Protein AF-A0A8R2JMN4-F1 (afdb_monomer)

Sequence (137 aa):
MKNRAFHGGIKRSPYQAMFGSDIKIGLSTYILPPETINNISSEEDLENVLQNIGGKSEESSSADANQDEEIHKICESCGNNIQAILNKDDNQHHICNLCAKESMVKSQRDLSIKALQHQAENVKFSHNTMAKVTLAG

Solvent-accessible surface area (backbone atoms only — not comparable to full-atom values): 8783 Å² total; per-residue (Å²): 111,84,52,70,41,76,35,82,89,79,74,38,22,58,43,32,71,76,68,76,43,82,85,70,62,66,65,83,59,42,97,54,55,70,75,59,59,76,69,46,87,51,72,67,47,46,51,54,51,52,60,73,71,52,90,66,82,72,70,85,72,78,88,73,96,70,96,68,83,83,66,81,40,59,14,79,84,76,67,47,78,34,93,64,86,82,72,95,67,93,82,69,82,52,59,38,75,64,60,52,50,51,52,53,52,51,52,55,49,53,52,52,52,52,52,52,51,54,52,53,51,51,51,54,51,51,52,56,52,53,58,55,58,71,75,75,118

Secondary structure (DSSP, 8-state):
-TTTS-BTTTTB-HHHHHHSS----SGGGTT--HHHHHT--SHHHHHHHHHHH-S---S-------------EEPTTT--EE--PPPS-TT-----HHHHHHHHHHHHHHHHHHHHHHHHHHHHHHHHHHHHHHT--

pLDDT: mean 75.83, std 17.76, range [34.47, 97.12]

Nearest PDB structures (foldseek):
  7rro-assembly1_j  TM=2.919E-01  e=6.135E+00  Bos taurus
  4fk5-assembly1_E  TM=2.502E-01  e=5.708E+00  Saccharomyces cerevisiae S288C
  3mhs-assembly1_E  TM=2.440E-01  e=7.618E+00  Saccharomyces cerevisiae
  4fjc-assembly1_D  TM=2.448E-01  e=8.801E+00  Saccharomyces cerevisiae S288C

Organism: Acyrthosiphon pisum (NCBI:txid7029)

Radius of gyration: 28.28 Å; Cα contacts (8 Å, |Δi|>4): 76; chains: 1; bounding box: 74×32×74 Å

Structure (mmCIF, N/CA/C/O backbone):
data_AF-A0A8R2JMN4-F1
#
_entry.id   AF-A0A8R2JMN4-F1
#
loop_
_atom_site.group_PDB
_atom_site.id
_atom_site.type_symbol
_atom_site.label_atom_id
_atom_site.label_alt_id
_atom_site.label_comp_id
_atom_site.label_asym_id
_atom_site.label_entity_id
_atom_site.label_seq_id
_atom_site.pdbx_PDB_ins_code
_atom_site.Cartn_x
_atom_site.Cartn_y
_atom_site.Cartn_z
_atom_site.occupancy
_atom_site.B_iso_or_equiv
_atom_site.auth_seq_id
_atom_site.auth_comp_id
_atom_site.auth_asym_id
_atom_site.auth_atom_id
_atom_site.pdbx_PDB_model_num
ATOM 1 N N . MET A 1 1 ? -15.840 1.500 -8.586 1.00 65.81 1 MET A N 1
ATOM 2 C CA . MET A 1 1 ? -14.768 1.884 -7.636 1.00 65.81 1 MET A CA 1
ATOM 3 C C . MET A 1 1 ? -13.519 1.056 -7.950 1.00 65.81 1 MET A C 1
ATOM 5 O O . MET A 1 1 ? -13.612 -0.163 -7.921 1.00 65.81 1 MET A O 1
ATOM 9 N N . LYS A 1 2 ? -12.394 1.681 -8.333 1.00 81.62 2 LYS A N 1
ATOM 10 C CA . LYS A 1 2 ? -11.261 0.986 -8.991 1.00 81.62 2 LYS A CA 1
ATOM 11 C C . LYS A 1 2 ? -10.488 0.015 -8.079 1.00 81.62 2 LYS A C 1
ATOM 13 O O . LYS A 1 2 ? -10.106 -1.050 -8.538 1.00 81.62 2 LYS A O 1
ATOM 18 N N . ASN A 1 3 ? -10.355 0.317 -6.785 1.00 88.69 3 ASN A N 1
ATOM 19 C CA . ASN A 1 3 ? -9.593 -0.527 -5.843 1.00 88.69 3 ASN A CA 1
ATOM 20 C C . ASN A 1 3 ? -10.421 -1.646 -5.200 1.00 88.69 3 ASN A C 1
ATOM 22 O O . ASN A 1 3 ? -9.876 -2.513 -4.525 1.00 88.69 3 ASN A O 1
ATOM 26 N N . ARG A 1 4 ? -11.739 -1.614 -5.413 1.00 85.88 4 ARG A N 1
ATOM 27 C CA . ARG A 1 4 ? -12.711 -2.538 -4.823 1.00 85.88 4 ARG A CA 1
ATOM 28 C C . ARG A 1 4 ? -13.088 -3.683 -5.754 1.00 85.88 4 ARG A C 1
ATOM 30 O O . ARG A 1 4 ? -13.527 -4.729 -5.295 1.00 85.88 4 ARG A O 1
ATOM 37 N N . ALA A 1 5 ? -12.976 -3.452 -7.060 1.00 91.00 5 ALA A N 1
ATOM 38 C CA . ALA A 1 5 ? -13.406 -4.406 -8.065 1.00 91.00 5 ALA A CA 1
ATOM 39 C C . ALA A 1 5 ? -12.545 -5.671 -8.017 1.00 91.00 5 ALA A C 1
ATOM 41 O O . ALA A 1 5 ? -11.325 -5.597 -7.857 1.00 91.00 5 ALA A O 1
ATOM 42 N N . PHE A 1 6 ? -13.187 -6.822 -8.195 1.00 92.62 6 PHE A N 1
ATOM 43 C CA . PHE A 1 6 ? -12.478 -8.076 -8.378 1.00 92.62 6 PHE A CA 1
ATOM 44 C C . PHE A 1 6 ? -11.687 -8.027 -9.684 1.00 92.62 6 PHE A C 1
ATOM 46 O O . PHE A 1 6 ? -12.243 -7.755 -10.749 1.00 92.62 6 PHE A O 1
ATOM 53 N N . HIS A 1 7 ? -10.389 -8.299 -9.605 1.00 94.75 7 HIS A N 1
ATOM 54 C CA . HIS A 1 7 ? -9.531 -8.350 -10.774 1.00 94.75 7 HIS A CA 1
ATOM 55 C C . HIS A 1 7 ? -9.239 -9.811 -11.133 1.00 94.75 7 HIS A C 1
ATOM 57 O O . HIS A 1 7 ? -8.510 -10.502 -10.421 1.00 94.75 7 HIS A O 1
ATOM 63 N N . GLY A 1 8 ? -9.744 -10.263 -12.287 1.00 94.88 8 GLY A N 1
ATOM 64 C CA . GLY A 1 8 ? -9.676 -11.667 -12.722 1.00 94.88 8 GLY A CA 1
ATOM 65 C C . GLY A 1 8 ? -8.269 -12.277 -12.728 1.00 94.88 8 GLY A C 1
ATOM 66 O O . GLY A 1 8 ? -8.099 -13.406 -12.284 1.00 94.88 8 GLY A O 1
ATOM 67 N N . GLY A 1 9 ? -7.248 -11.516 -13.147 1.00 95.62 9 GLY A N 1
ATOM 68 C CA . GLY A 1 9 ? -5.854 -11.989 -13.170 1.00 95.62 9 GLY A CA 1
ATOM 69 C C . GLY A 1 9 ? -5.262 -12.309 -11.788 1.00 95.62 9 GLY A C 1
ATOM 70 O O . GLY A 1 9 ? -4.734 -13.395 -11.584 1.00 95.62 9 GLY A O 1
ATOM 71 N N . ILE A 1 10 ? -5.384 -11.395 -10.819 1.00 93.38 10 ILE A N 1
ATOM 72 C CA . ILE A 1 10 ? -4.861 -11.571 -9.448 1.00 93.38 10 ILE A CA 1
ATOM 73 C C . ILE A 1 10 ? -5.829 -12.317 -8.512 1.00 93.38 10 ILE A C 1
ATOM 75 O O . ILE A 1 10 ? -5.489 -12.579 -7.359 1.00 93.38 10 ILE A O 1
ATOM 79 N N . LYS A 1 11 ? -7.035 -12.648 -8.994 1.00 94.69 11 LYS A N 1
ATOM 80 C CA . LYS A 1 11 ? -8.118 -13.320 -8.254 1.00 94.69 11 LYS A CA 1
ATOM 81 C C . LYS A 1 11 ? -8.470 -12.671 -6.906 1.00 94.69 11 LYS A C 1
ATOM 83 O O . LYS A 1 11 ? -8.866 -13.356 -5.970 1.00 94.69 11 LYS A O 1
ATOM 88 N N . ARG A 1 12 ? -8.299 -11.354 -6.797 1.00 94.50 12 ARG A N 1
ATOM 89 C CA . ARG A 1 12 ? -8.619 -10.540 -5.613 1.00 94.50 12 ARG A CA 1
ATOM 90 C C . ARG A 1 12 ? -8.807 -9.079 -6.018 1.00 94.50 12 ARG A C 1
ATOM 92 O O . ARG A 1 12 ? -8.588 -8.733 -7.183 1.00 94.50 12 ARG A O 1
ATOM 99 N N . SER A 1 13 ? -9.226 -8.220 -5.093 1.00 93.12 13 SER A N 1
ATOM 100 C CA . SER A 1 13 ? -9.265 -6.775 -5.364 1.00 93.12 13 SER A CA 1
ATOM 101 C C . SER A 1 13 ? -7.854 -6.164 -5.312 1.00 93.12 13 SER A C 1
ATOM 103 O O . SER A 1 13 ? -7.007 -6.663 -4.565 1.00 93.12 13 SER A O 1
ATOM 105 N N . PRO A 1 14 ? -7.567 -5.077 -6.058 1.00 94.44 14 PRO A N 1
ATOM 106 C CA . PRO A 1 14 ? -6.298 -4.360 -5.927 1.00 94.44 14 PRO A CA 1
ATOM 107 C C . PRO A 1 14 ? -5.989 -3.939 -4.483 1.00 94.44 14 PRO A C 1
ATOM 109 O O . PRO A 1 14 ? -4.841 -4.034 -4.059 1.00 94.44 14 PRO A O 1
ATOM 112 N N . TYR A 1 15 ? -7.011 -3.555 -3.705 1.00 93.19 15 TYR A N 1
ATOM 113 C CA . TYR A 1 15 ? -6.861 -3.272 -2.275 1.00 93.19 15 TYR A CA 1
ATOM 114 C C . TYR A 1 15 ? -6.341 -4.497 -1.514 1.00 93.19 15 TYR A C 1
ATOM 116 O O . TYR A 1 15 ? -5.303 -4.434 -0.864 1.00 93.19 15 TYR A O 1
ATOM 124 N N . GLN A 1 16 ? -7.011 -5.638 -1.661 1.00 93.31 16 GLN A N 1
ATOM 125 C CA . GLN A 1 16 ? -6.631 -6.872 -0.975 1.00 93.31 16 GLN A CA 1
ATOM 126 C C . GLN A 1 16 ? -5.244 -7.375 -1.399 1.00 93.31 16 GLN A C 1
ATOM 128 O O . GLN A 1 16 ? -4.527 -7.969 -0.600 1.00 93.31 16 GLN A O 1
ATOM 133 N N . ALA A 1 17 ? -4.825 -7.117 -2.640 1.00 94.25 17 ALA A N 1
ATOM 134 C CA . ALA A 1 17 ? -3.470 -7.424 -3.087 1.00 94.25 17 ALA A CA 1
ATOM 135 C C . ALA A 1 17 ? -2.397 -6.556 -2.415 1.00 94.25 17 ALA A C 1
ATOM 137 O O . ALA A 1 17 ? -1.315 -7.064 -2.140 1.00 94.25 17 ALA A O 1
ATOM 138 N N . MET A 1 18 ? -2.686 -5.278 -2.156 1.00 94.12 18 MET A N 1
ATOM 139 C CA . MET A 1 18 ? -1.756 -4.366 -1.482 1.00 94.12 18 MET A CA 1
ATOM 140 C C . MET A 1 18 ? -1.719 -4.562 0.035 1.00 94.12 18 MET A C 1
ATOM 142 O O . MET A 1 18 ? -0.643 -4.519 0.620 1.00 94.12 18 MET A O 1
ATOM 146 N N . PHE A 1 19 ? -2.881 -4.749 0.663 1.00 91.81 19 PHE A N 1
ATOM 147 C CA . PHE A 1 19 ? -3.035 -4.678 2.121 1.00 91.81 19 PHE A CA 1
ATOM 148 C C . PHE A 1 19 ? -3.293 -6.034 2.788 1.00 91.81 19 PHE A C 1
ATOM 150 O O . PHE A 1 19 ? -3.394 -6.101 4.009 1.00 91.81 19 PHE A O 1
ATOM 157 N N . GLY A 1 20 ? -3.448 -7.114 2.015 1.00 90.50 20 GLY A N 1
ATOM 158 C CA . GLY A 1 20 ? -3.640 -8.469 2.548 1.00 90.50 20 GLY A CA 1
ATOM 159 C C . GLY A 1 20 ? -4.975 -8.711 3.263 1.00 90.50 20 GLY A C 1
ATOM 160 O O . GLY A 1 20 ? -5.184 -9.795 3.794 1.00 90.50 20 GLY A O 1
ATOM 161 N N . SER A 1 21 ? -5.886 -7.738 3.263 1.00 88.81 21 SER A N 1
ATOM 162 C CA . SER A 1 21 ? -7.184 -7.797 3.938 1.00 88.81 21 SER A CA 1
ATOM 163 C C . SER A 1 21 ? -8.294 -7.234 3.055 1.00 88.81 21 SER A C 1
ATOM 165 O O . SER A 1 21 ? -8.041 -6.499 2.092 1.00 88.81 21 SER A O 1
ATOM 167 N N . ASP A 1 22 ? -9.536 -7.608 3.359 1.00 84.50 22 ASP A N 1
ATOM 168 C CA . ASP A 1 22 ? -10.695 -7.034 2.688 1.00 84.50 22 ASP A CA 1
ATOM 169 C C . ASP A 1 22 ? -10.860 -5.560 3.055 1.00 84.50 22 ASP A C 1
ATOM 171 O O . ASP A 1 22 ? -10.537 -5.105 4.154 1.00 84.50 22 ASP A O 1
ATOM 175 N N . ILE A 1 23 ? -11.372 -4.792 2.100 1.00 84.25 23 ILE A N 1
ATOM 176 C CA . ILE A 1 23 ? -11.548 -3.357 2.273 1.00 84.25 23 ILE A CA 1
ATOM 177 C C . ILE A 1 23 ? -12.634 -3.050 3.309 1.00 84.25 23 ILE A C 1
ATOM 179 O O . ILE A 1 23 ? -13.812 -3.353 3.106 1.00 84.25 23 ILE A O 1
ATOM 183 N N . LYS A 1 24 ? -12.240 -2.377 4.391 1.00 84.31 24 LYS A N 1
ATOM 184 C CA . LYS A 1 24 ? -13.151 -1.832 5.402 1.00 84.31 24 LYS A CA 1
ATOM 185 C C . LYS A 1 24 ? -13.690 -0.486 4.899 1.00 84.31 24 LYS A C 1
ATOM 187 O O . LYS A 1 24 ? -12.927 0.457 4.704 1.00 84.31 24 LYS A O 1
ATOM 192 N N . ILE A 1 25 ? -14.987 -0.410 4.600 1.00 78.25 25 ILE A N 1
ATOM 193 C CA . ILE A 1 25 ? -15.689 0.812 4.184 1.00 78.25 25 ILE A CA 1
ATOM 194 C C . ILE A 1 25 ? -16.680 1.248 5.257 1.00 78.25 25 ILE A C 1
ATOM 196 O O . ILE A 1 25 ? -17.723 0.621 5.439 1.00 78.25 25 ILE A O 1
ATOM 200 N N . GLY A 1 26 ? -16.373 2.372 5.902 1.00 79.19 26 GLY A N 1
ATOM 201 C CA . GLY A 1 26 ? -17.219 2.964 6.935 1.00 79.19 26 GLY A CA 1
ATOM 202 C C . GLY A 1 26 ? -17.331 2.099 8.194 1.00 79.19 26 GLY A C 1
ATOM 203 O O . GLY A 1 26 ? -16.808 0.984 8.263 1.00 79.19 26 GLY A O 1
ATOM 204 N N . LEU A 1 27 ? -18.057 2.615 9.188 1.00 76.81 27 LEU A N 1
ATOM 205 C CA . LEU A 1 27 ? -18.257 1.945 10.478 1.00 76.81 27 LEU A CA 1
ATOM 206 C C . LEU A 1 27 ? -19.029 0.621 10.348 1.00 76.81 27 LEU A C 1
ATOM 208 O O . LEU A 1 27 ? -18.823 -0.283 11.146 1.00 76.81 27 LEU A O 1
ATOM 212 N N . SER A 1 28 ? -19.847 0.462 9.300 1.00 69.88 28 SER A N 1
ATOM 213 C CA . SER A 1 28 ? -20.650 -0.748 9.043 1.00 69.88 28 SER A CA 1
ATOM 214 C C . SER A 1 28 ? -19.834 -1.988 8.686 1.00 69.88 28 SER A C 1
ATOM 216 O O . SER A 1 28 ? -20.346 -3.099 8.726 1.00 69.88 28 SER A O 1
ATOM 218 N N . THR A 1 29 ? -18.584 -1.803 8.262 1.00 67.31 29 THR A N 1
ATOM 219 C CA . THR A 1 29 ? -17.644 -2.909 7.989 1.00 67.31 29 THR A CA 1
ATOM 220 C C . THR A 1 29 ? -16.636 -3.108 9.117 1.00 67.31 29 THR A C 1
ATOM 222 O O . THR A 1 29 ? -15.735 -3.939 9.011 1.00 67.31 29 THR A O 1
ATOM 225 N N . TYR A 1 30 ? -16.756 -2.301 10.168 1.00 68.25 30 TYR A N 1
ATOM 226 C CA . TYR A 1 30 ? -15.968 -2.398 11.379 1.00 68.25 30 TYR A CA 1
ATOM 227 C C . TYR A 1 30 ? -16.740 -3.223 12.424 1.00 68.25 30 TYR A C 1
ATOM 229 O O . TYR A 1 30 ? -17.884 -3.605 12.199 1.00 68.25 30 TYR A O 1
ATOM 237 N N . ILE A 1 31 ? -16.117 -3.516 13.565 1.00 69.88 31 ILE A N 1
ATOM 238 C CA . ILE A 1 31 ? -16.604 -4.456 14.599 1.00 69.88 31 ILE A CA 1
ATOM 239 C C . ILE A 1 31 ? -17.889 -3.956 15.316 1.00 69.88 31 ILE A C 1
ATOM 241 O O . ILE A 1 31 ? -18.418 -4.622 16.201 1.00 69.88 31 ILE A O 1
ATOM 245 N N . LEU A 1 32 ? -18.431 -2.792 14.939 1.00 76.00 32 LEU A N 1
ATOM 246 C CA . LEU A 1 32 ? -19.563 -2.174 15.627 1.00 76.00 32 LEU A CA 1
ATOM 247 C C . LEU A 1 32 ? -20.905 -2.768 15.178 1.00 76.00 32 LEU A C 1
ATOM 249 O O . LEU A 1 32 ? -21.187 -2.808 13.976 1.00 76.00 32 LEU A O 1
ATOM 253 N N . PRO A 1 33 ? -21.779 -3.160 16.122 1.00 77.50 33 PRO A N 1
ATOM 254 C CA . PRO A 1 33 ? -23.157 -3.508 15.811 1.00 77.50 33 PRO A CA 1
ATOM 255 C C . PRO A 1 33 ? -23.884 -2.348 15.102 1.00 77.50 33 PRO A C 1
ATOM 257 O O . PRO A 1 33 ? -23.681 -1.187 15.471 1.00 77.50 33 PRO A O 1
ATOM 260 N N . PRO A 1 34 ? -24.782 -2.626 14.136 1.00 76.38 34 PRO A N 1
ATOM 261 C CA . PRO A 1 34 ? -25.531 -1.590 13.415 1.00 76.38 34 PRO A CA 1
ATOM 262 C C . PRO A 1 34 ? -26.299 -0.631 14.333 1.00 76.38 34 PRO A C 1
ATOM 264 O O . PRO A 1 34 ? -26.326 0.573 14.091 1.00 76.38 34 PRO A O 1
ATOM 267 N N . GLU A 1 35 ? -26.859 -1.155 15.425 1.00 78.19 35 GLU A N 1
ATOM 268 C CA . GLU A 1 35 ? -27.571 -0.366 16.437 1.00 78.19 35 GLU A CA 1
ATOM 269 C C . GLU A 1 35 ? -26.663 0.660 17.120 1.00 78.19 35 GLU A C 1
ATOM 271 O O . GLU A 1 35 ? -27.093 1.761 17.448 1.00 78.19 35 GLU A O 1
ATOM 276 N N . THR A 1 36 ? -25.383 0.339 17.308 1.00 78.88 36 THR A N 1
ATOM 277 C CA . THR A 1 36 ? -24.412 1.263 17.897 1.00 78.88 36 THR A CA 1
ATOM 278 C C . THR A 1 36 ? -24.045 2.367 16.911 1.00 78.88 36 THR A C 1
ATOM 280 O O . THR A 1 36 ? -23.936 3.518 17.309 1.00 78.88 36 THR A O 1
ATOM 283 N N . ILE A 1 37 ? -23.933 2.046 15.617 1.00 83.62 37 ILE A N 1
ATOM 284 C CA . ILE A 1 37 ? -23.606 3.016 14.559 1.00 83.62 37 ILE A CA 1
ATOM 285 C C . ILE A 1 37 ? -24.691 4.089 14.435 1.00 83.62 37 ILE A C 1
ATOM 287 O O . ILE A 1 37 ? -24.370 5.263 14.278 1.00 83.62 37 ILE A O 1
ATOM 291 N N . ASN A 1 38 ? -25.965 3.704 14.549 1.00 83.88 38 ASN A N 1
ATOM 292 C CA . ASN A 1 38 ? -27.091 4.640 14.462 1.00 83.88 38 ASN A CA 1
ATOM 293 C C . ASN A 1 38 ? -27.142 5.642 15.628 1.00 83.88 38 ASN A C 1
ATOM 295 O O . ASN A 1 38 ? -27.746 6.702 15.489 1.00 83.88 38 ASN A O 1
ATOM 299 N N . ASN A 1 39 ? -26.518 5.307 16.759 1.00 83.88 39 ASN A N 1
ATOM 300 C CA . ASN A 1 39 ? -26.479 6.143 17.957 1.00 83.88 39 ASN A CA 1
ATOM 301 C C . ASN A 1 39 ? -25.238 7.050 18.021 1.00 83.88 39 ASN A C 1
ATOM 303 O O . ASN A 1 39 ? -25.114 7.831 18.959 1.00 83.88 39 ASN A O 1
ATOM 307 N N . ILE A 1 40 ? -24.329 6.961 17.043 1.00 87.62 40 ILE A N 1
ATOM 308 C CA . ILE A 1 40 ? -23.141 7.816 16.953 1.00 87.62 40 ILE A CA 1
ATOM 309 C C . ILE A 1 40 ? -23.505 9.061 16.148 1.00 87.62 40 ILE A C 1
ATOM 311 O O . ILE A 1 40 ? -23.743 8.988 14.941 1.00 87.62 40 ILE A O 1
ATOM 315 N N . SER A 1 41 ? -23.542 10.208 16.822 1.00 89.12 41 SER A N 1
ATOM 316 C CA . SER A 1 41 ? -23.868 11.506 16.219 1.00 89.12 41 SER A CA 1
ATOM 317 C C . SER A 1 41 ? -22.691 12.483 16.223 1.00 89.12 41 SER A C 1
ATOM 319 O O . SER A 1 41 ? -22.644 13.399 15.399 1.00 89.12 41 SER A O 1
ATOM 321 N N . SER A 1 42 ? -21.723 12.256 17.113 1.00 89.62 42 SER A N 1
ATOM 322 C CA . SER A 1 42 ? -20.499 13.037 17.269 1.00 89.62 42 SER A CA 1
ATOM 323 C C . SER A 1 42 ? -19.253 12.139 17.298 1.00 89.62 42 SER A C 1
ATOM 325 O O . SER A 1 42 ? -19.335 10.915 17.418 1.00 89.62 42 SER A O 1
ATOM 327 N N . GLU A 1 43 ? -18.074 12.752 17.185 1.00 87.75 43 GLU A N 1
ATOM 328 C CA . GLU A 1 43 ? -16.790 12.060 17.372 1.00 87.75 43 GLU A CA 1
ATOM 329 C C . GLU A 1 43 ? -16.623 11.551 18.816 1.00 87.75 43 GLU A C 1
ATOM 331 O O . GLU A 1 43 ? -16.119 10.451 19.030 1.00 87.75 43 GLU A O 1
ATOM 336 N N . GLU A 1 44 ? -17.141 12.297 19.793 1.00 89.69 44 GLU A N 1
ATOM 337 C CA . GLU A 1 44 ? -17.126 11.945 21.218 1.00 89.69 44 GLU A CA 1
ATOM 338 C C . GLU A 1 44 ? -17.945 10.668 21.490 1.00 89.69 44 GLU A C 1
ATOM 340 O O . GLU A 1 44 ? -17.520 9.799 22.254 1.00 89.69 44 GLU A O 1
ATOM 345 N N . ASP A 1 45 ? -19.090 10.503 20.815 1.00 88.12 45 ASP A N 1
ATOM 346 C CA . ASP A 1 45 ? -19.912 9.288 20.897 1.00 88.12 45 ASP A CA 1
ATOM 347 C C . ASP A 1 45 ? -19.137 8.063 20.388 1.00 88.12 45 ASP A C 1
ATOM 349 O O . ASP A 1 45 ? -19.171 6.992 21.001 1.00 88.12 45 ASP A O 1
ATOM 353 N N . LEU A 1 46 ? -18.414 8.219 19.273 1.00 87.06 46 LEU A N 1
ATOM 354 C CA . LEU A 1 46 ? -17.592 7.156 18.696 1.00 87.06 46 LEU A CA 1
ATOM 355 C C . LEU A 1 46 ? -16.450 6.768 19.641 1.00 87.06 46 LEU A C 1
ATOM 357 O O . LEU A 1 46 ? -16.196 5.578 19.833 1.00 87.06 46 LEU A O 1
ATOM 361 N N . GLU A 1 47 ? -15.783 7.746 20.249 1.00 87.00 47 GLU A N 1
ATOM 362 C CA . GLU A 1 47 ? -14.687 7.499 21.185 1.00 87.00 47 GLU A CA 1
ATOM 363 C C . GLU A 1 47 ? -15.164 6.732 22.427 1.00 87.00 47 GLU A C 1
ATOM 365 O O . GLU A 1 47 ? -14.561 5.724 22.804 1.00 87.00 47 GLU A O 1
ATOM 370 N N . ASN A 1 48 ? -16.316 7.109 22.985 1.00 85.94 48 ASN A N 1
ATOM 371 C CA . ASN A 1 48 ? -16.941 6.390 24.098 1.00 85.94 48 ASN A CA 1
ATOM 372 C C . ASN A 1 48 ? -17.286 4.937 23.732 1.00 85.94 48 ASN A C 1
ATOM 374 O O . ASN A 1 48 ? -17.069 4.013 24.521 1.00 85.94 48 ASN A O 1
ATOM 378 N N . VAL A 1 49 ? -17.805 4.708 22.522 1.00 85.44 49 VAL A N 1
ATOM 379 C CA . VAL A 1 49 ? -18.118 3.362 22.018 1.00 85.44 49 VAL A CA 1
ATOM 380 C C . VAL A 1 49 ? -16.851 2.509 21.895 1.00 85.44 49 VAL A C 1
ATOM 382 O O . VAL A 1 49 ? -16.849 1.353 22.318 1.00 85.44 49 VAL A O 1
ATOM 385 N N . LEU A 1 50 ? -15.763 3.068 21.362 1.00 84.06 50 LEU A N 1
ATOM 386 C CA . LEU A 1 50 ? -14.493 2.355 21.188 1.00 84.06 50 LEU A CA 1
ATOM 387 C C . LEU A 1 50 ? -13.815 2.030 22.527 1.00 84.06 50 LEU A C 1
ATOM 389 O O . LEU A 1 50 ? -13.267 0.937 22.683 1.00 84.06 50 LEU A O 1
ATOM 393 N N . GLN A 1 51 ? -13.898 2.932 23.508 1.00 83.31 51 GLN A N 1
ATOM 394 C CA . GLN A 1 51 ? -13.392 2.691 24.863 1.00 83.31 51 GLN A CA 1
ATOM 395 C C . GLN A 1 51 ? -14.180 1.581 25.576 1.00 83.31 51 GLN A C 1
ATOM 397 O O . GLN A 1 51 ? -13.581 0.706 26.201 1.00 83.31 51 GLN A O 1
ATOM 402 N N . ASN A 1 52 ? -15.508 1.557 25.417 1.00 75.50 52 ASN A N 1
ATOM 403 C CA . ASN A 1 52 ? -16.386 0.563 26.047 1.00 75.50 52 ASN A CA 1
ATOM 404 C C . ASN A 1 52 ? -16.300 -0.836 25.418 1.00 75.50 52 ASN A C 1
ATOM 406 O O . ASN A 1 52 ? -16.548 -1.830 26.099 1.00 75.50 52 ASN A O 1
ATOM 410 N N . ILE A 1 53 ? -15.942 -0.935 24.136 1.00 72.94 53 ILE A N 1
ATOM 411 C CA . ILE A 1 53 ? -15.735 -2.221 23.448 1.00 72.94 53 ILE A CA 1
ATOM 412 C C . ILE A 1 53 ? -14.376 -2.845 23.811 1.00 72.94 53 ILE A C 1
ATOM 414 O O . ILE A 1 53 ? -14.174 -4.041 23.610 1.00 72.94 53 ILE A O 1
ATOM 418 N N . GLY A 1 54 ? -13.480 -2.074 24.434 1.00 50.94 54 GLY A N 1
ATOM 419 C CA . GLY A 1 54 ? -12.250 -2.575 25.032 1.00 50.94 54 GLY A CA 1
ATOM 420 C C . GLY A 1 54 ? -11.200 -2.961 23.996 1.00 50.94 54 GLY A C 1
ATOM 421 O O . GLY A 1 54 ? -11.072 -4.129 23.648 1.00 50.94 54 GLY A O 1
ATOM 422 N N . GLY A 1 55 ? -10.403 -1.983 23.553 1.00 49.97 55 GLY A N 1
ATOM 423 C CA . GLY A 1 55 ? -8.955 -2.147 23.345 1.00 49.97 55 GLY A CA 1
ATOM 424 C C . GLY A 1 55 ? -8.459 -3.308 22.477 1.00 49.97 55 GLY A C 1
ATOM 425 O O . GLY A 1 55 ? -7.314 -3.721 22.627 1.00 49.97 55 GLY A O 1
ATOM 426 N N . LYS A 1 56 ? -9.282 -3.849 21.580 1.00 43.53 56 LYS A N 1
ATOM 427 C CA . LYS A 1 56 ? -8.892 -4.921 20.668 1.00 43.53 56 LYS A CA 1
ATOM 428 C C . LYS A 1 56 ? -9.152 -4.470 19.243 1.00 43.53 56 LYS A C 1
ATOM 430 O O . LYS A 1 56 ? -10.022 -4.962 18.529 1.00 43.53 56 LYS A O 1
ATOM 435 N N . SER A 1 57 ? -8.342 -3.504 18.817 1.00 43.78 57 SER A N 1
ATOM 436 C CA . SER A 1 57 ? -7.878 -3.503 17.440 1.00 43.78 57 SER A CA 1
ATOM 437 C C . SER A 1 57 ? -7.208 -4.855 17.209 1.00 43.78 57 SER A C 1
ATOM 439 O O . SER A 1 57 ? -6.039 -5.045 17.528 1.00 43.78 57 SER A O 1
ATOM 441 N N . GLU A 1 58 ? -7.982 -5.820 16.721 1.00 44.94 58 GLU A N 1
ATOM 442 C CA . GLU A 1 58 ? -7.445 -7.029 16.123 1.00 44.94 58 GLU A CA 1
ATOM 443 C C . GLU A 1 58 ? -6.665 -6.611 14.870 1.00 44.94 58 GLU A C 1
ATOM 445 O O . GLU A 1 58 ? -7.160 -6.609 13.743 1.00 44.94 58 GLU A O 1
ATOM 450 N N . GLU A 1 59 ? -5.411 -6.227 15.083 1.00 43.75 59 GLU A N 1
ATOM 451 C CA . GLU A 1 59 ? -4.350 -6.961 14.423 1.00 43.75 59 GLU A CA 1
ATOM 452 C C . GLU A 1 59 ? -4.502 -8.410 14.885 1.00 43.75 59 GLU A C 1
ATOM 454 O O . GLU A 1 59 ? -4.436 -8.729 16.073 1.00 43.75 59 GLU A O 1
ATOM 459 N N . SER A 1 60 ? -4.879 -9.252 13.931 1.00 39.59 60 SER A N 1
ATOM 460 C CA . SER A 1 60 ? -5.070 -10.693 14.041 1.00 39.59 60 SER A CA 1
ATOM 461 C C . SER A 1 60 ? -4.173 -11.334 15.105 1.00 39.59 60 SER A C 1
ATOM 463 O O . SER A 1 60 ? -3.010 -11.632 14.849 1.00 39.59 60 SER A O 1
ATOM 465 N N . SER A 1 61 ? -4.744 -11.572 16.284 1.00 38.12 61 SER A N 1
ATOM 466 C CA . SER A 1 61 ? -4.151 -12.377 17.346 1.00 38.12 61 SER A CA 1
ATOM 467 C C . SER A 1 61 ? -4.785 -13.761 17.278 1.00 38.12 61 SER A C 1
ATOM 469 O O . SER A 1 61 ? -5.797 -14.032 17.926 1.00 38.12 61 SER A O 1
ATOM 471 N N . SER A 1 62 ? -4.211 -14.647 16.464 1.00 39.75 62 SER A N 1
ATOM 472 C CA . SER A 1 62 ? -4.323 -16.076 16.742 1.00 39.75 62 SER A CA 1
ATOM 473 C C . SER A 1 62 ? -3.609 -16.319 18.066 1.00 39.75 62 SER A C 1
ATOM 475 O O . SER A 1 62 ? -2.420 -16.030 18.184 1.00 39.75 62 SER A O 1
ATOM 477 N N . ALA A 1 63 ? -4.360 -16.786 19.056 1.00 43.19 63 ALA A N 1
ATOM 478 C CA . ALA A 1 63 ? -3.856 -17.145 20.365 1.00 43.19 63 ALA A CA 1
ATOM 479 C C . ALA A 1 63 ? -2.656 -18.099 20.259 1.00 43.19 63 ALA A C 1
ATOM 481 O O . ALA A 1 63 ? -2.812 -19.229 19.804 1.00 43.19 63 ALA A O 1
ATOM 482 N N . ASP A 1 64 ? -1.498 -17.661 20.741 1.00 34.47 64 ASP A N 1
ATOM 483 C CA . ASP A 1 64 ? -0.615 -18.535 21.498 1.00 34.47 64 ASP A CA 1
ATOM 484 C C . ASP A 1 64 ? 0.060 -17.718 22.602 1.00 34.47 64 ASP A C 1
ATOM 486 O O . ASP A 1 64 ? 0.468 -16.572 22.411 1.00 34.47 64 ASP A O 1
ATOM 490 N N . ALA A 1 65 ? 0.056 -18.283 23.797 1.00 43.72 65 ALA A N 1
ATOM 491 C CA . ALA A 1 65 ? 0.435 -17.616 25.021 1.00 43.72 65 ALA A CA 1
ATOM 492 C C . ALA A 1 65 ? 1.959 -17.610 25.156 1.00 43.72 65 ALA A C 1
ATOM 494 O O . ALA A 1 65 ? 2.522 -18.601 25.597 1.00 43.72 65 ALA A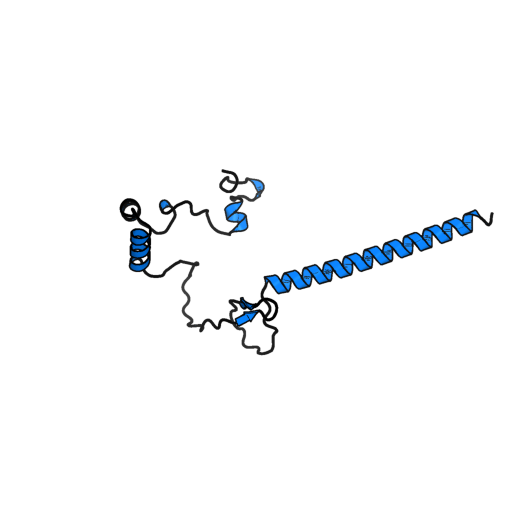 O 1
ATOM 495 N N . ASN A 1 66 ? 2.616 -16.492 24.848 1.00 43.41 66 ASN A N 1
ATOM 496 C CA . ASN A 1 66 ? 3.923 -16.160 25.413 1.00 43.41 66 ASN A CA 1
ATOM 497 C C . ASN A 1 66 ? 3.985 -14.648 25.634 1.00 43.41 66 ASN A C 1
ATOM 499 O O . ASN A 1 66 ? 3.800 -13.858 24.712 1.00 43.41 66 ASN A O 1
ATOM 503 N N . GLN A 1 67 ? 4.162 -14.252 26.893 1.00 48.19 67 GLN A N 1
ATOM 504 C CA . GLN A 1 67 ? 4.442 -12.873 27.276 1.00 48.19 67 GLN A CA 1
ATOM 505 C C . GLN A 1 67 ? 5.868 -12.551 26.823 1.00 48.19 67 GLN A C 1
ATOM 507 O O . GLN A 1 67 ? 6.810 -12.709 27.595 1.00 48.19 67 GLN A O 1
ATOM 512 N N . ASP A 1 68 ? 6.028 -12.146 25.568 1.00 44.44 68 ASP A N 1
ATOM 513 C CA . ASP A 1 68 ? 7.267 -11.539 25.104 1.00 44.44 68 ASP A CA 1
ATOM 514 C C . ASP A 1 68 ? 7.138 -10.031 25.314 1.00 44.44 68 ASP A C 1
ATOM 516 O O . ASP A 1 68 ? 6.310 -9.367 24.690 1.00 44.44 68 ASP A O 1
ATOM 520 N N . GLU A 1 69 ? 7.915 -9.495 26.257 1.00 51.03 69 GLU A N 1
ATOM 521 C CA . GLU A 1 69 ? 8.038 -8.055 26.463 1.00 51.03 69 GLU A CA 1
ATOM 522 C C . GLU A 1 69 ? 8.422 -7.395 25.132 1.00 51.03 69 GLU A C 1
ATOM 524 O O . GLU A 1 69 ? 9.480 -7.662 24.555 1.00 51.03 69 GLU A O 1
ATOM 529 N N . GLU A 1 70 ? 7.529 -6.552 24.619 1.00 53.69 70 GLU A N 1
ATOM 530 C CA . GLU A 1 70 ? 7.682 -5.867 23.343 1.00 53.69 70 GLU A CA 1
ATOM 531 C C . GLU A 1 70 ? 8.765 -4.782 23.486 1.00 53.69 70 GLU A C 1
ATOM 533 O O . GLU A 1 70 ? 8.504 -3.625 23.815 1.00 53.69 70 GLU A O 1
ATOM 538 N N . ILE A 1 71 ? 10.034 -5.161 23.311 1.00 58.16 71 ILE A N 1
ATOM 539 C CA . ILE A 1 71 ? 11.147 -4.210 23.370 1.00 58.16 71 ILE A CA 1
ATOM 540 C C . ILE A 1 71 ? 11.139 -3.386 22.080 1.00 58.16 71 ILE A C 1
ATOM 542 O O . ILE A 1 71 ? 11.584 -3.837 21.022 1.00 58.16 71 ILE A O 1
ATOM 546 N N . HIS A 1 72 ? 10.666 -2.144 22.175 1.00 58.66 72 HIS A N 1
ATOM 547 C CA . HIS A 1 72 ? 10.807 -1.148 21.117 1.00 58.66 72 HIS A CA 1
ATOM 548 C C . HIS A 1 72 ? 12.291 -0.887 20.823 1.00 58.66 72 HIS A C 1
ATOM 550 O O . HIS A 1 72 ? 12.998 -0.256 21.610 1.00 58.66 72 HIS A O 1
ATOM 556 N N . LYS A 1 73 ? 12.771 -1.354 19.666 1.00 73.69 73 LYS A N 1
ATOM 557 C CA . LYS A 1 73 ? 14.097 -1.004 19.142 1.00 73.69 73 LYS A CA 1
ATOM 558 C C . LYS A 1 73 ? 13.979 0.137 18.144 1.00 73.69 73 LYS A C 1
ATOM 560 O O . LYS A 1 73 ? 13.086 0.140 17.303 1.00 73.69 73 LYS A O 1
ATOM 565 N N . ILE A 1 74 ? 14.908 1.084 18.200 1.00 82.19 74 ILE A N 1
ATOM 566 C CA . ILE A 1 74 ? 14.954 2.219 17.274 1.00 82.19 74 ILE A CA 1
ATOM 567 C C . ILE A 1 74 ? 15.889 1.881 16.113 1.00 82.19 74 ILE A C 1
ATOM 569 O O . ILE A 1 74 ? 17.001 1.402 16.318 1.00 82.19 74 ILE A O 1
ATOM 573 N N . CYS A 1 75 ? 15.438 2.150 14.889 1.00 86.38 75 CYS A N 1
ATOM 574 C CA . CYS A 1 75 ? 16.259 2.023 13.697 1.00 86.38 75 CYS A CA 1
ATOM 575 C C . CYS A 1 75 ? 17.416 3.025 13.724 1.00 86.38 75 CYS A C 1
ATOM 577 O O . CYS A 1 75 ? 17.183 4.232 13.681 1.00 86.38 75 CYS A O 1
ATOM 579 N N . GLU A 1 76 ? 18.653 2.537 13.675 1.00 87.06 76 GLU A N 1
ATOM 580 C CA . GLU A 1 76 ? 19.861 3.376 13.678 1.00 87.06 76 GLU A CA 1
ATOM 581 C C . GLU A 1 76 ? 19.947 4.296 12.447 1.00 87.06 76 GLU A C 1
ATOM 583 O O . GLU A 1 76 ? 20.546 5.366 12.500 1.00 87.06 76 GLU A O 1
ATOM 588 N N . SER A 1 77 ? 19.313 3.910 11.334 1.00 86.44 77 SER A N 1
ATOM 589 C CA . SER A 1 77 ? 19.354 4.682 10.087 1.00 86.44 77 SER A CA 1
ATOM 590 C C . SER A 1 77 ? 18.290 5.775 9.988 1.00 86.44 77 SER A C 1
ATOM 592 O O . SER A 1 77 ? 18.502 6.736 9.249 1.00 86.44 77 SER A O 1
ATOM 594 N N . CYS A 1 78 ? 17.123 5.614 10.617 1.00 90.12 78 CYS A N 1
ATOM 595 C CA . CYS A 1 78 ? 15.987 6.520 10.392 1.00 90.12 78 CYS A CA 1
ATOM 596 C C . CYS A 1 78 ? 15.193 6.894 11.645 1.00 90.12 78 CYS A C 1
ATOM 598 O O . CYS A 1 78 ? 14.255 7.675 11.539 1.00 90.12 78 CYS A O 1
ATOM 600 N N . GLY A 1 79 ? 15.534 6.351 12.814 1.00 84.94 79 GLY A N 1
ATOM 601 C CA . GLY A 1 79 ? 14.861 6.666 14.074 1.00 84.94 79 GLY A CA 1
ATOM 602 C C . GLY A 1 79 ? 13.476 6.034 14.247 1.00 84.94 79 GLY A C 1
ATOM 603 O O . GLY A 1 79 ? 12.845 6.237 15.278 1.00 84.94 79 GLY A O 1
ATOM 604 N N . ASN A 1 80 ? 12.992 5.257 13.274 1.00 83.88 80 ASN A N 1
ATOM 605 C CA . ASN A 1 80 ? 11.690 4.598 13.372 1.00 83.88 80 ASN A CA 1
ATOM 606 C C . ASN A 1 80 ? 11.744 3.365 14.276 1.00 83.88 80 ASN A C 1
ATOM 608 O O . ASN A 1 80 ? 12.734 2.632 14.275 1.00 83.88 80 ASN A O 1
ATOM 612 N N . ASN A 1 81 ? 10.640 3.096 14.972 1.00 82.62 81 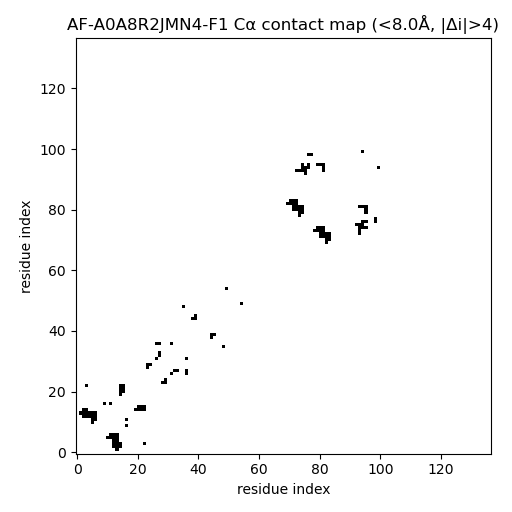ASN A N 1
ATOM 613 C CA . ASN A 1 81 ? 10.476 1.871 15.745 1.00 82.62 81 ASN A CA 1
ATOM 614 C C . ASN A 1 81 ? 10.531 0.626 14.849 1.00 82.62 81 ASN A C 1
ATOM 616 O O . ASN A 1 81 ? 9.941 0.578 13.767 1.00 82.62 81 ASN A O 1
ATOM 620 N N . ILE A 1 82 ? 11.237 -0.391 15.329 1.00 80.19 82 ILE A N 1
ATOM 621 C CA . ILE A 1 82 ? 11.331 -1.718 14.740 1.00 80.19 82 ILE A CA 1
ATOM 622 C C . ILE A 1 82 ? 10.599 -2.669 15.681 1.00 80.19 82 ILE A C 1
ATOM 624 O O . ILE A 1 82 ? 11.035 -2.890 16.809 1.00 80.19 82 ILE A O 1
ATOM 628 N N . GLN A 1 83 ? 9.504 -3.247 15.199 1.00 67.19 83 GLN A N 1
ATOM 629 C CA . GLN A 1 83 ? 8.872 -4.387 15.851 1.00 67.19 83 GLN A CA 1
ATOM 630 C C . GLN A 1 83 ? 9.669 -5.632 15.439 1.00 67.19 83 GLN A C 1
ATOM 632 O O . GLN A 1 83 ? 9.647 -6.032 14.272 1.00 67.19 83 GLN A O 1
ATOM 637 N N . ALA A 1 84 ? 10.474 -6.175 16.352 1.00 58.72 84 ALA A N 1
ATOM 638 C CA . ALA A 1 84 ? 11.315 -7.339 16.092 1.00 58.72 84 ALA A CA 1
ATOM 639 C C . ALA A 1 84 ? 11.118 -8.389 17.188 1.00 58.72 84 ALA A C 1
ATOM 641 O O . ALA A 1 84 ? 11.310 -8.099 18.364 1.00 58.72 84 ALA A O 1
ATOM 642 N N . ILE A 1 85 ? 10.796 -9.619 16.782 1.00 53.50 85 ILE A N 1
ATOM 643 C CA . ILE A 1 85 ? 10.857 -10.805 17.643 1.00 53.50 85 ILE A CA 1
ATOM 644 C C . ILE A 1 85 ? 12.343 -11.141 17.822 1.00 53.50 85 ILE A C 1
ATOM 646 O O . ILE A 1 85 ? 13.055 -11.347 16.834 1.00 53.50 85 ILE A O 1
ATOM 650 N N . LEU A 1 86 ? 12.843 -11.139 19.059 1.00 50.25 86 LEU A N 1
ATOM 651 C CA . LEU A 1 86 ? 14.248 -11.436 19.336 1.00 50.25 86 LEU A CA 1
ATOM 652 C C . LEU A 1 86 ? 14.548 -12.921 19.096 1.00 50.25 86 LEU A C 1
ATOM 654 O O . LEU A 1 86 ? 14.027 -13.781 19.797 1.00 50.25 86 LEU A O 1
ATOM 658 N N . ASN A 1 87 ? 15.493 -13.211 18.199 1.00 48.81 87 ASN A N 1
ATOM 659 C CA . ASN A 1 87 ? 16.434 -14.299 18.454 1.00 48.81 87 ASN A CA 1
ATOM 660 C C . ASN A 1 87 ? 17.607 -13.696 19.244 1.00 48.81 87 ASN A C 1
ATOM 662 O O . ASN A 1 87 ? 18.108 -12.631 18.882 1.00 48.81 87 ASN A O 1
ATOM 666 N N . LYS A 1 88 ? 17.967 -14.345 20.357 1.00 46.66 88 LYS A N 1
ATOM 667 C CA . LYS A 1 88 ? 18.894 -13.902 21.420 1.00 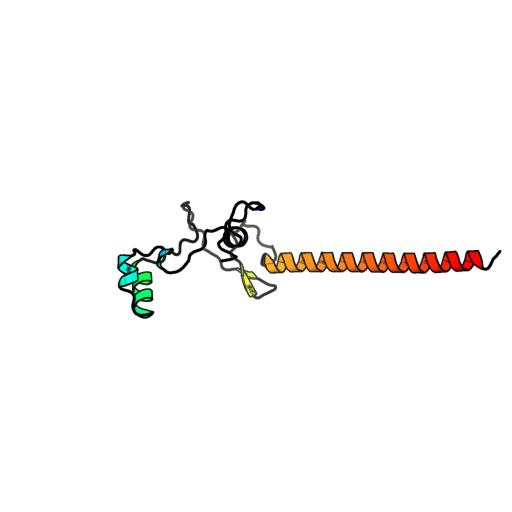46.66 88 LYS A CA 1
ATOM 668 C C . LYS A 1 88 ? 20.375 -13.799 21.003 1.00 46.66 88 LYS A C 1
ATOM 670 O O . LYS A 1 88 ? 21.239 -14.213 21.764 1.00 46.66 88 LYS A O 1
ATOM 675 N N . ASP A 1 89 ? 20.685 -13.234 19.843 1.00 54.03 89 ASP A N 1
ATOM 676 C CA . ASP A 1 89 ? 22.076 -13.002 19.446 1.00 54.03 89 ASP A CA 1
ATOM 677 C C . ASP A 1 89 ? 22.364 -11.499 19.333 1.00 54.03 89 ASP A C 1
ATOM 679 O O . ASP A 1 89 ? 22.134 -10.825 18.324 1.00 54.03 89 ASP A O 1
ATOM 683 N N . ASP A 1 90 ? 22.853 -10.977 20.456 1.00 59.91 90 ASP A N 1
ATOM 684 C CA . ASP A 1 90 ? 23.317 -9.615 20.678 1.00 59.91 90 ASP A CA 1
ATOM 685 C C . ASP A 1 90 ? 24.596 -9.333 19.873 1.00 59.91 90 ASP A C 1
ATOM 687 O O . ASP A 1 90 ? 25.695 -9.698 20.284 1.00 59.91 90 ASP A O 1
ATOM 691 N N . ASN A 1 91 ? 24.439 -8.716 18.696 1.00 56.25 91 ASN A N 1
ATOM 692 C CA . ASN A 1 91 ? 25.401 -7.789 18.054 1.00 56.25 91 ASN A CA 1
ATOM 693 C C . ASN A 1 91 ? 24.949 -7.311 16.656 1.00 56.25 91 ASN A C 1
ATOM 695 O O . ASN A 1 91 ? 25.754 -6.844 15.847 1.00 56.25 91 ASN A O 1
ATOM 699 N N . GLN A 1 92 ? 23.665 -7.440 16.322 1.00 66.06 92 GLN A N 1
ATOM 700 C CA . GLN A 1 92 ? 23.180 -7.132 14.981 1.00 66.06 92 GLN A CA 1
ATOM 701 C C . GLN A 1 92 ? 22.689 -5.681 14.890 1.00 66.06 92 GLN A C 1
ATOM 703 O O . GLN A 1 92 ? 21.764 -5.313 15.607 1.00 66.06 92 GLN A O 1
ATOM 708 N N . HIS A 1 93 ? 23.278 -4.884 13.985 1.00 63.31 93 HIS A N 1
ATOM 709 C CA . HIS A 1 93 ? 22.803 -3.541 13.605 1.00 63.31 93 HIS A CA 1
ATOM 710 C C . HIS A 1 93 ? 21.272 -3.501 13.495 1.00 63.31 93 HIS A C 1
ATOM 712 O O . HIS A 1 93 ? 20.670 -4.283 12.749 1.00 63.31 93 HIS A O 1
ATOM 718 N N . HIS A 1 94 ? 20.635 -2.579 14.216 1.00 77.00 94 HIS A N 1
ATOM 719 C CA . HIS A 1 94 ? 19.181 -2.467 14.252 1.00 77.00 94 HIS A CA 1
ATOM 720 C C . HIS A 1 94 ? 18.703 -1.539 13.131 1.00 77.00 94 HIS A C 1
ATOM 722 O O . HIS A 1 94 ? 18.485 -0.348 13.330 1.00 77.00 94 HIS A O 1
ATOM 728 N N . ILE A 1 95 ? 18.549 -2.083 11.919 1.00 81.44 95 ILE A N 1
ATOM 729 C CA . ILE A 1 95 ? 18.032 -1.355 10.748 1.00 81.44 95 ILE A CA 1
ATOM 730 C C . ILE A 1 95 ? 16.658 -1.913 10.360 1.00 81.44 95 ILE A C 1
ATOM 732 O O . ILE A 1 95 ? 16.474 -3.124 10.258 1.00 81.44 95 ILE A O 1
ATOM 736 N N . CYS A 1 96 ? 15.679 -1.037 10.112 1.00 86.44 96 CYS A N 1
ATOM 737 C CA . CYS A 1 96 ? 14.338 -1.461 9.713 1.00 86.44 96 CYS A CA 1
ATOM 738 C C . CYS A 1 96 ? 14.325 -2.064 8.297 1.00 86.44 96 CYS A C 1
ATOM 740 O O . CYS A 1 96 ? 15.147 -1.722 7.441 1.00 86.44 96 CYS A O 1
ATOM 742 N N . ASN A 1 97 ? 13.328 -2.908 8.011 1.00 83.69 97 ASN A N 1
ATOM 743 C CA . ASN A 1 97 ? 13.168 -3.567 6.708 1.00 83.69 97 ASN A CA 1
ATOM 744 C C . ASN A 1 97 ? 13.194 -2.593 5.521 1.00 83.69 97 ASN A C 1
ATOM 746 O O . ASN A 1 97 ? 13.665 -2.945 4.440 1.00 83.69 97 ASN A O 1
ATOM 750 N N . LEU A 1 98 ? 12.678 -1.376 5.704 1.00 87.06 98 LEU A N 1
ATOM 751 C CA . LEU A 1 98 ? 12.658 -0.367 4.652 1.00 87.06 98 LEU A CA 1
ATOM 752 C C . LEU A 1 98 ? 14.064 0.172 4.362 1.00 87.06 98 LEU A C 1
ATOM 754 O O . LEU A 1 98 ? 14.490 0.147 3.211 1.00 87.06 98 LEU A O 1
ATOM 758 N N . CYS A 1 99 ? 14.806 0.580 5.393 1.00 89.12 99 CYS A N 1
ATOM 759 C CA . CYS A 1 99 ? 16.178 1.070 5.252 1.00 89.12 99 CYS A CA 1
ATOM 760 C C . CYS A 1 99 ? 17.128 -0.026 4.740 1.00 89.12 99 CYS A C 1
ATOM 762 O O . CYS A 1 99 ? 17.984 0.246 3.898 1.00 89.12 99 CYS A O 1
ATOM 764 N N . ALA A 1 100 ? 16.936 -1.278 5.167 1.00 88.31 100 ALA A N 1
ATOM 765 C CA . ALA A 1 100 ? 17.689 -2.419 4.649 1.00 88.31 100 ALA A CA 1
ATOM 766 C C . ALA A 1 100 ? 17.452 -2.620 3.139 1.00 88.31 100 ALA A C 1
ATOM 768 O O . ALA A 1 100 ? 18.402 -2.734 2.360 1.00 88.31 100 ALA A O 1
ATOM 769 N N . LYS A 1 101 ? 16.186 -2.587 2.699 1.00 88.00 101 LYS A N 1
ATOM 770 C CA . LYS A 1 101 ? 15.828 -2.661 1.272 1.00 88.00 101 LYS A CA 1
ATOM 771 C C . LYS A 1 101 ? 16.375 -1.478 0.482 1.00 88.00 101 LYS A C 1
ATOM 773 O O . LYS A 1 101 ? 16.873 -1.668 -0.624 1.00 88.00 101 LYS A O 1
ATOM 778 N N . GLU A 1 102 ? 16.297 -0.269 1.027 1.00 91.81 102 GLU A N 1
ATOM 779 C CA . GLU A 1 102 ? 16.797 0.933 0.363 1.00 91.81 102 GLU A CA 1
ATOM 780 C C . GLU A 1 102 ? 18.314 0.866 0.143 1.00 91.81 102 GLU A C 1
ATOM 782 O O . GLU A 1 102 ? 18.790 1.160 -0.955 1.00 91.81 102 GLU A O 1
ATOM 787 N N . SER A 1 103 ? 19.059 0.408 1.152 1.00 89.19 103 SER A N 1
ATOM 788 C CA .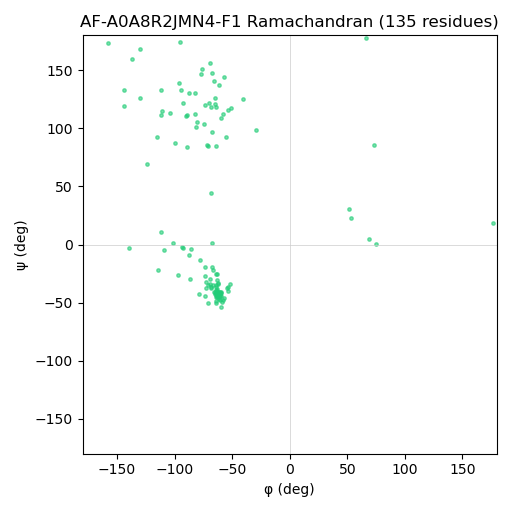 SER A 1 103 ? 20.500 0.157 1.055 1.00 89.19 103 SER A CA 1
ATOM 789 C C . SER A 1 103 ? 20.828 -0.849 -0.054 1.00 89.19 103 SER A C 1
ATOM 791 O O . SER A 1 103 ? 21.661 -0.579 -0.923 1.00 89.19 103 SER A O 1
ATOM 793 N N . MET A 1 104 ? 20.102 -1.969 -0.103 1.00 92.50 104 MET A N 1
ATOM 794 C CA . MET A 1 104 ? 20.279 -2.986 -1.143 1.00 92.50 104 MET A CA 1
ATOM 795 C C . MET A 1 104 ? 20.005 -2.428 -2.549 1.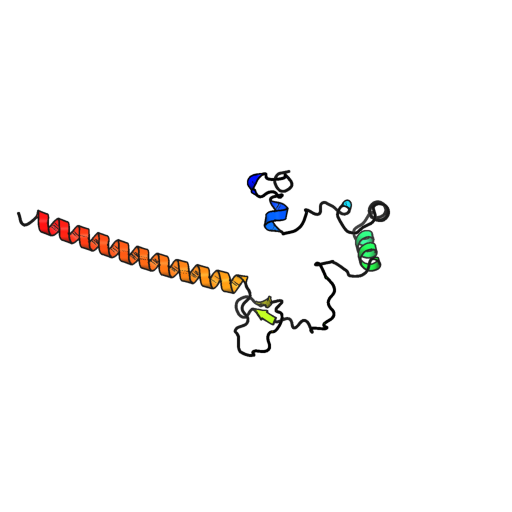00 92.50 104 MET A C 1
ATOM 797 O O . MET A 1 104 ? 20.780 -2.658 -3.478 1.00 92.50 104 MET A O 1
ATOM 801 N N . VAL A 1 105 ? 18.931 -1.650 -2.714 1.00 95.75 105 VAL A N 1
ATOM 802 C CA . VAL A 1 105 ? 18.596 -1.017 -3.999 1.00 95.75 105 VAL A CA 1
ATOM 803 C C . VAL A 1 105 ? 19.678 -0.024 -4.422 1.00 95.75 105 VAL A C 1
ATOM 805 O O . VAL A 1 105 ? 20.055 -0.009 -5.594 1.00 95.75 105 VAL A O 1
ATOM 808 N N . LYS A 1 106 ? 20.194 0.791 -3.494 1.00 95.12 106 LYS A N 1
ATOM 809 C CA . LYS A 1 106 ? 21.300 1.723 -3.763 1.00 95.12 106 LYS A CA 1
ATOM 810 C C . LYS A 1 106 ? 22.544 0.978 -4.248 1.00 95.12 106 LYS A C 1
ATOM 812 O O . LYS A 1 106 ? 23.047 1.292 -5.322 1.00 95.12 106 LYS A O 1
ATOM 817 N N . SER A 1 107 ? 22.950 -0.077 -3.542 1.00 94.75 107 SER A N 1
ATOM 818 C CA . SER A 1 107 ? 24.099 -0.905 -3.931 1.00 94.75 107 SER A CA 1
ATOM 819 C C . SER A 1 107 ? 23.951 -1.488 -5.343 1.00 94.75 107 SER A C 1
ATOM 821 O O . SER A 1 107 ? 24.857 -1.373 -6.172 1.00 94.75 107 SER A O 1
ATOM 823 N N . GLN A 1 108 ? 22.778 -2.040 -5.669 1.00 97.12 108 GLN A N 1
ATOM 824 C CA . GLN A 1 108 ? 22.543 -2.622 -6.990 1.00 97.12 108 GLN A CA 1
ATOM 825 C C . GLN A 1 108 ? 22.548 -1.568 -8.109 1.00 97.12 108 GLN A C 1
ATOM 827 O O . GLN A 1 108 ? 23.008 -1.840 -9.224 1.00 97.12 108 GLN A O 1
ATOM 832 N N . ARG A 1 109 ? 22.061 -0.353 -7.828 1.00 96.25 109 ARG A N 1
ATOM 833 C CA . ARG A 1 109 ? 22.130 0.775 -8.769 1.00 96.25 109 ARG A CA 1
ATOM 834 C C . ARG A 1 109 ? 23.575 1.176 -9.041 1.00 96.25 109 ARG A C 1
ATOM 836 O O . ARG A 1 109 ? 23.932 1.320 -10.207 1.00 96.25 109 ARG A O 1
ATOM 843 N N . ASP A 1 110 ? 24.408 1.271 -8.010 1.00 96.81 110 ASP A N 1
ATOM 844 C CA . ASP A 1 110 ? 25.823 1.625 -8.165 1.00 96.81 110 ASP A CA 1
ATOM 845 C C . ASP A 1 110 ? 26.584 0.589 -9.000 1.00 96.81 110 ASP A C 1
ATOM 847 O O . ASP A 1 110 ? 27.353 0.948 -9.896 1.00 96.81 110 ASP A O 1
ATOM 851 N N . LEU A 1 111 ? 26.335 -0.704 -8.765 1.00 96.81 111 LEU A N 1
ATOM 852 C CA . LEU A 1 111 ? 26.894 -1.782 -9.588 1.00 96.81 111 LEU A CA 1
ATOM 853 C C . LEU A 1 111 ? 26.453 -1.665 -11.052 1.00 96.81 111 LEU A C 1
ATOM 855 O O . LEU A 1 111 ? 27.270 -1.809 -11.963 1.00 96.81 111 LEU A O 1
ATOM 859 N N . SER A 1 112 ? 25.177 -1.354 -11.280 1.00 96.62 112 SER A N 1
ATOM 860 C CA . SER A 1 112 ? 24.627 -1.184 -12.628 1.00 96.62 112 SER A CA 1
ATOM 861 C C . SER A 1 112 ? 25.269 0.002 -13.357 1.00 96.62 112 SER A C 1
ATOM 863 O O . SER A 1 112 ? 25.631 -0.116 -14.526 1.00 96.62 112 SER A O 1
ATOM 865 N N . ILE A 1 113 ? 25.478 1.127 -12.665 1.00 97.12 113 ILE A N 1
ATOM 866 C CA . ILE A 1 113 ? 26.150 2.312 -13.222 1.00 97.12 113 ILE A CA 1
ATOM 867 C C . ILE A 1 113 ? 27.589 1.977 -13.625 1.00 97.12 113 ILE A C 1
ATOM 869 O O . ILE A 1 113 ? 28.002 2.310 -14.737 1.00 97.12 113 ILE A O 1
ATOM 873 N N . LYS A 1 114 ? 28.338 1.272 -12.768 1.00 96.62 114 LYS A N 1
ATOM 874 C CA . LYS A 1 114 ? 29.713 0.844 -13.077 1.00 96.62 114 LYS A CA 1
ATOM 875 C C . LYS A 1 114 ? 29.768 -0.057 -14.312 1.00 96.62 114 LYS A C 1
ATOM 877 O O . LYS A 1 114 ? 30.633 0.122 -15.165 1.00 96.62 114 LYS A O 1
ATOM 882 N N . ALA A 1 115 ? 28.826 -0.992 -14.442 1.00 95.81 115 ALA A N 1
ATOM 883 C CA . ALA A 1 115 ? 28.749 -1.864 -15.612 1.00 95.81 115 ALA A CA 1
ATOM 884 C C . ALA A 1 115 ? 28.492 -1.074 -16.908 1.00 95.81 115 ALA A C 1
ATOM 886 O O . ALA A 1 115 ? 29.141 -1.330 -17.923 1.00 95.81 115 ALA A O 1
ATOM 887 N N . LEU A 1 116 ? 27.597 -0.081 -16.870 1.00 94.81 116 LEU A N 1
ATOM 888 C CA . LEU A 1 116 ? 27.322 0.797 -18.012 1.00 94.81 116 LEU A CA 1
ATOM 889 C C . LEU A 1 116 ? 28.539 1.649 -18.396 1.00 94.81 116 LEU A C 1
ATOM 891 O O . LEU A 1 116 ? 28.834 1.798 -19.581 1.00 94.81 116 LEU A O 1
ATOM 895 N N . GLN A 1 117 ? 29.267 2.180 -17.411 1.00 95.06 117 GLN A N 1
ATOM 896 C CA . GLN A 1 117 ? 30.500 2.937 -17.648 1.00 95.06 117 GLN A CA 1
ATOM 897 C C . GLN A 1 117 ? 31.558 2.072 -18.341 1.00 95.06 117 GLN A C 1
ATOM 899 O O . GLN A 1 117 ? 32.090 2.472 -19.376 1.00 95.06 117 GLN A O 1
ATOM 904 N N . HIS A 1 118 ? 31.782 0.856 -17.842 1.00 93.25 118 HIS A N 1
ATOM 905 C CA . HIS A 1 118 ? 32.714 -0.093 -18.447 1.00 93.25 118 HIS A CA 1
ATOM 906 C C . HIS A 1 118 ? 32.315 -0.470 -19.886 1.00 93.25 118 HIS A C 1
ATOM 908 O O . HIS A 1 118 ? 33.154 -0.526 -20.784 1.00 93.25 118 HIS A O 1
ATOM 914 N N . GLN A 1 119 ? 31.020 -0.679 -20.153 1.00 90.12 119 GLN A N 1
ATOM 915 C CA . GLN A 1 119 ? 30.535 -0.899 -21.521 1.00 90.12 119 GLN A CA 1
ATOM 916 C C . GLN A 1 119 ? 30.813 0.307 -22.431 1.00 90.12 119 GLN A C 1
ATOM 918 O O . GLN A 1 119 ? 31.285 0.128 -23.554 1.00 90.12 119 GLN A O 1
ATOM 923 N N . ALA A 1 120 ? 30.570 1.531 -21.956 1.00 89.69 120 ALA A N 1
ATOM 924 C CA . ALA A 1 120 ? 30.831 2.744 -22.726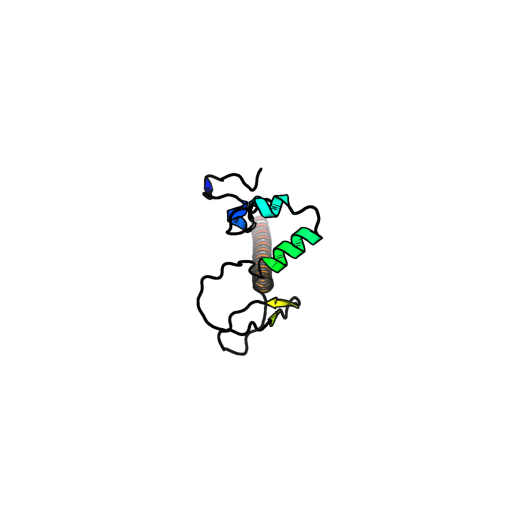 1.00 89.69 120 ALA A CA 1
ATOM 925 C C . ALA A 1 120 ? 32.326 2.925 -23.050 1.00 89.69 120 ALA A C 1
ATOM 927 O O . ALA A 1 120 ? 32.668 3.346 -24.157 1.00 89.69 120 ALA A O 1
ATOM 928 N N . GLU A 1 121 ? 33.221 2.590 -22.120 1.00 89.25 121 GLU A N 1
ATOM 929 C CA . GLU A 1 121 ? 34.672 2.592 -22.347 1.00 89.25 121 GLU A CA 1
ATOM 930 C C . GLU A 1 121 ? 35.084 1.581 -23.423 1.00 89.25 121 GLU A C 1
ATOM 932 O O . GLU A 1 121 ? 35.811 1.938 -24.353 1.00 89.25 121 GLU A O 1
ATOM 937 N N . ASN A 1 122 ? 34.547 0.359 -23.372 1.00 82.12 122 ASN A N 1
ATOM 938 C CA . ASN A 1 122 ? 34.817 -0.670 -24.378 1.00 82.12 122 ASN A CA 1
ATOM 939 C C . ASN A 1 122 ? 34.351 -0.258 -25.779 1.00 82.12 122 ASN A C 1
ATOM 941 O O . ASN A 1 122 ? 35.064 -0.472 -26.761 1.00 82.12 122 ASN A O 1
ATOM 945 N N . VAL A 1 123 ? 33.182 0.381 -25.886 1.00 80.56 123 VAL A N 1
ATOM 946 C CA . VAL A 1 123 ? 32.675 0.896 -27.167 1.00 80.56 123 VAL A CA 1
ATOM 947 C C . VAL A 1 123 ? 33.577 2.010 -27.708 1.00 80.56 123 VAL A C 1
ATOM 949 O O . VAL A 1 123 ? 33.917 1.998 -28.891 1.00 80.56 123 VAL A O 1
ATOM 952 N N . LYS A 1 124 ? 34.032 2.940 -26.856 1.00 73.94 124 LYS A N 1
ATOM 953 C CA . LYS A 1 124 ? 34.987 3.992 -27.253 1.00 73.94 124 LYS A CA 1
ATOM 954 C C . LYS A 1 124 ? 36.313 3.404 -27.738 1.00 73.94 124 LYS A C 1
ATOM 956 O O . LYS A 1 124 ? 36.857 3.863 -28.743 1.00 73.94 124 LYS A O 1
ATOM 961 N N . PHE A 1 125 ? 36.823 2.381 -27.052 1.00 66.06 125 PHE A N 1
ATOM 962 C CA . PHE A 1 125 ? 38.048 1.696 -27.452 1.00 66.06 125 PHE A CA 1
ATOM 963 C C . PHE A 1 125 ? 37.886 0.998 -28.808 1.00 66.06 125 PHE A C 1
ATOM 965 O O . PHE A 1 125 ? 38.701 1.229 -29.700 1.00 66.06 125 PHE A O 1
ATOM 972 N N . SER A 1 126 ? 36.804 0.230 -28.992 1.00 64.31 126 SER A N 1
ATOM 973 C CA . SER A 1 126 ? 36.479 -0.467 -30.247 1.00 64.31 126 SER A CA 1
ATOM 974 C C . SER A 1 126 ? 36.315 0.492 -31.428 1.00 64.31 126 SER A C 1
ATOM 976 O O . SER A 1 126 ? 36.787 0.202 -32.527 1.00 64.31 126 SER A O 1
ATOM 978 N N . HIS A 1 127 ? 35.665 1.638 -31.219 1.00 60.25 127 HIS A N 1
ATOM 979 C CA . HIS A 1 127 ? 35.504 2.656 -32.256 1.00 60.25 127 HIS A CA 1
ATOM 980 C C . HIS A 1 127 ? 36.863 3.233 -32.690 1.00 60.25 127 HIS A C 1
ATOM 982 O O . HIS A 1 127 ? 37.143 3.359 -33.882 1.00 60.25 127 HIS A O 1
ATOM 988 N N . ASN A 1 128 ? 37.752 3.509 -31.731 1.00 60.12 128 ASN A N 1
ATOM 989 C CA . ASN A 1 128 ? 39.100 4.008 -32.012 1.00 60.12 128 ASN A CA 1
ATOM 990 C C . ASN A 1 128 ? 40.016 2.962 -32.672 1.00 60.12 128 ASN A C 1
ATOM 992 O O . ASN A 1 128 ? 40.908 3.334 -33.435 1.00 60.12 128 ASN A O 1
ATOM 996 N N . THR A 1 129 ? 39.818 1.666 -32.403 1.00 60.81 129 THR A N 1
ATOM 997 C CA . THR A 1 129 ? 40.578 0.595 -33.074 1.00 60.81 129 THR A CA 1
ATOM 998 C C . THR A 1 129 ?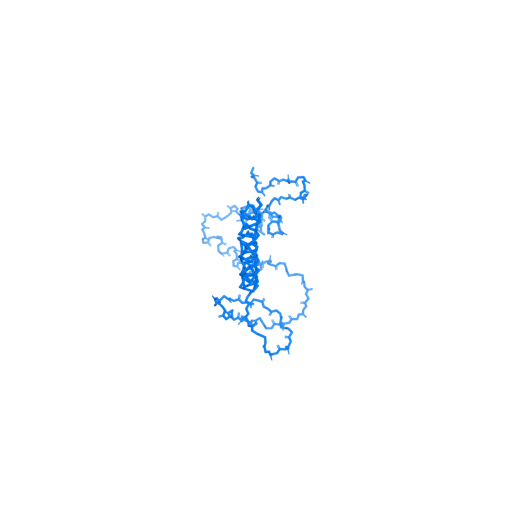 40.125 0.414 -34.519 1.00 60.81 129 THR A C 1
ATOM 1000 O O . THR A 1 129 ? 40.972 0.362 -35.406 1.00 60.81 129 THR A O 1
ATOM 1003 N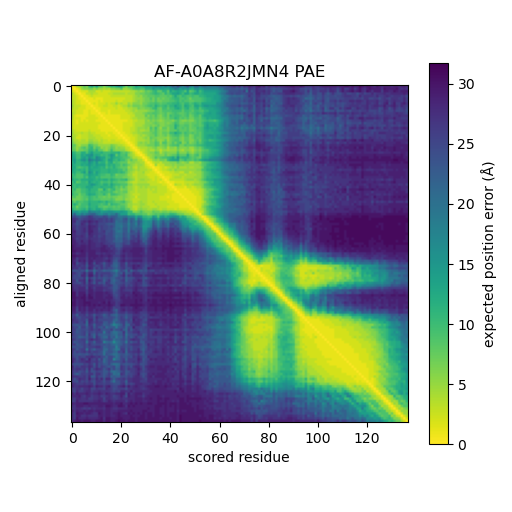 N . MET A 1 130 ? 38.812 0.407 -34.776 1.00 58.94 130 MET A N 1
ATOM 1004 C CA . MET A 1 130 ? 38.262 0.331 -36.136 1.00 58.94 130 MET A CA 1
ATOM 1005 C C . MET A 1 130 ? 38.719 1.516 -36.999 1.00 58.94 130 MET A C 1
ATOM 1007 O O . MET A 1 130 ? 39.184 1.309 -38.113 1.00 58.94 130 MET A O 1
ATOM 1011 N N . ALA A 1 131 ? 38.696 2.744 -36.465 1.00 58.91 131 ALA A N 1
ATOM 1012 C CA . ALA A 1 131 ? 39.138 3.935 -37.198 1.00 58.91 131 ALA A CA 1
ATOM 1013 C C . ALA A 1 131 ? 40.629 3.902 -37.598 1.00 58.91 131 ALA A C 1
ATOM 1015 O O . ALA A 1 131 ? 40.991 4.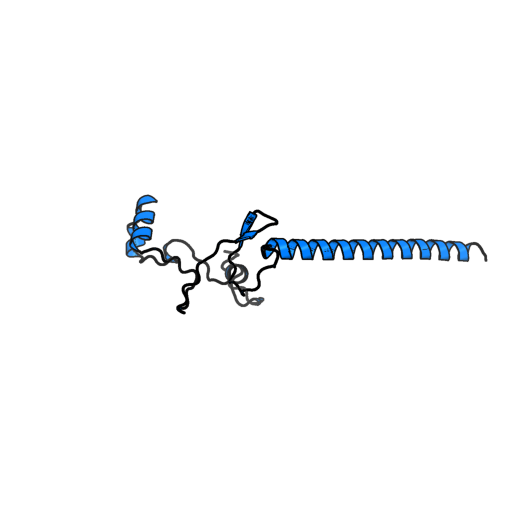410 -38.658 1.00 58.91 131 ALA A O 1
ATOM 1016 N N . LYS A 1 132 ? 41.502 3.289 -36.784 1.00 55.47 132 LYS A N 1
ATOM 1017 C CA . LYS A 1 132 ? 42.927 3.116 -37.121 1.00 55.47 132 LYS A CA 1
ATOM 1018 C C . LYS A 1 132 ? 43.165 2.068 -38.209 1.00 55.47 132 LYS A C 1
ATOM 1020 O O . LYS A 1 132 ? 44.101 2.229 -38.983 1.00 55.47 132 LYS A O 1
ATOM 1025 N N . VAL A 1 133 ? 42.340 1.022 -38.279 1.00 56.56 133 VAL A N 1
ATOM 1026 C CA . VAL A 1 133 ? 42.455 -0.021 -39.313 1.00 56.56 133 VAL A CA 1
ATOM 1027 C C . VAL A 1 133 ? 42.040 0.518 -40.687 1.00 56.56 133 VAL A C 1
ATOM 1029 O O . VAL A 1 133 ? 42.672 0.183 -41.681 1.00 56.56 133 VAL A O 1
ATOM 1032 N N . THR A 1 134 ? 41.055 1.418 -40.755 1.00 57.12 134 THR A N 1
ATOM 1033 C CA . THR A 1 134 ? 40.583 2.009 -42.023 1.00 57.12 134 THR A CA 1
ATOM 1034 C C . THR A 1 134 ? 41.550 3.032 -42.637 1.00 57.12 134 THR A C 1
ATOM 1036 O O . THR A 1 134 ? 41.449 3.321 -43.821 1.00 57.12 134 THR A O 1
ATOM 1039 N N . LEU A 1 135 ? 42.480 3.593 -41.854 1.00 54.88 135 LEU A N 1
ATOM 1040 C CA . LEU A 1 135 ? 43.465 4.588 -42.316 1.00 54.88 135 LEU A CA 1
ATOM 1041 C C . LEU A 1 135 ? 44.806 3.973 -42.761 1.00 54.88 135 LEU A C 1
ATOM 1043 O O . LEU A 1 135 ? 45.693 4.708 -43.187 1.00 54.88 135 LEU A O 1
ATOM 1047 N N . ALA A 1 136 ? 44.975 2.654 -42.626 1.00 52.44 136 ALA A N 1
ATOM 1048 C CA . ALA A 1 136 ? 46.226 1.944 -42.902 1.00 52.44 136 ALA A CA 1
ATOM 1049 C C . ALA A 1 136 ? 46.169 1.015 -44.136 1.00 52.44 136 ALA A C 1
ATOM 1051 O O . ALA A 1 136 ? 47.089 0.219 -44.326 1.00 52.44 136 ALA A O 1
ATOM 1052 N N . GLY A 1 137 ? 45.111 1.099 -44.951 1.00 44.19 137 GLY A N 1
ATOM 1053 C CA . GLY A 1 137 ? 44.988 0.434 -46.257 1.00 44.19 137 GLY A CA 1
ATOM 1054 C C . GLY A 1 137 ? 44.853 1.457 -47.372 1.00 44.19 137 GLY A C 1
ATOM 1055 O O . GLY A 1 137 ? 45.360 1.167 -48.476 1.00 44.19 137 GLY A O 1
#

Mean predicted aligned error: 18.88 Å

Foldseek 3Di:
DQQQDQDPVVRGGVVCVVPVDHDQDPCVSPPDDPVLVVVDPDPVSVVVVVVVVDDDPPPPDPDDDDPDPQDFDAAPVPRDTDRDDDDPDPDDHRHHPVRVVVVVVVVVVVVVVVVVVVVVVVVVVVVVVVVVVVVPD